Protein AF-A0A061JT13-F1 (afdb_monomer_lite)

InterPro domains:
  IPR021831 ParD-like antitoxin of type II bacterial toxin-antitoxin system [PF11903] (1-68)

Secondary structure (DSSP, 8-state):
-PPPP--HHHHHHHHHHHHHTT--HHHHHHHHHHHHHHHHH-TTS-HHHHHHHHHHHHHTTS--HHHHHHHHHHHHHHHHHHHHHHT-

pLDDT: mean 92.01, std 6.35, range [63.19, 98.56]

Foldseek 3Di:
DDDDDDDPVVLVVLVVVCVVVVHDSVVSVVVVVLQVVCCVVCVVDDPVRSVVLQVVCVVVPDGDSVSSVVVVVVVVVVVVVVVVVVVD

Organism: NCBI:txid1218352

Radius of gyration: 16.56 Å; chains: 1; bounding box: 32×23×53 Å

Sequence (88 aa):
MGIVKISEEMHESLRISSSALSRSINAQAEHWMRLGMLVELYPDLDHNQLCRMLIRAEEAGGLSLRRVCDQADLAAASRSTAEQERAS

Structure (mmCIF, N/CA/C/O backbone):
data_AF-A0A061JT13-F1
#
_entry.id   AF-A0A061JT13-F1
#
loop_
_atom_site.group_PDB
_atom_site.id
_atom_site.type_symbol
_atom_site.label_atom_id
_atom_site.label_alt_id
_atom_site.label_comp_id
_atom_site.label_asym_id
_atom_site.label_entity_id
_atom_site.label_seq_id
_atom_site.pdbx_PDB_ins_code
_atom_site.Cartn_x
_atom_site.Cartn_y
_atom_site.Cartn_z
_atom_site.occupancy
_atom_site.B_iso_or_equiv
_atom_site.auth_seq_id
_atom_site.auth_comp_id
_atom_site.auth_asym_id
_atom_site.auth_atom_id
_atom_site.pdbx_PDB_model_num
ATOM 1 N N . MET A 1 1 ? -9.638 -1.949 -19.037 1.00 63.19 1 MET A N 1
ATOM 2 C CA . MET A 1 1 ? -8.635 -1.616 -18.003 1.00 63.19 1 MET A CA 1
ATOM 3 C C . MET A 1 1 ? -8.106 -0.224 -18.316 1.00 63.19 1 MET A C 1
ATOM 5 O O . MET A 1 1 ? -7.758 0.003 -19.468 1.00 63.19 1 MET A O 1
ATOM 9 N N . GLY A 1 2 ? -8.148 0.719 -17.370 1.00 80.56 2 GLY A N 1
ATOM 10 C CA . GLY A 1 2 ? -7.605 2.066 -17.585 1.00 80.56 2 GLY A CA 1
ATOM 11 C C . GLY A 1 2 ? -6.078 2.031 -17.550 1.00 80.56 2 GLY A C 1
ATOM 12 O O . GLY A 1 2 ? -5.512 1.385 -16.674 1.00 80.56 2 GLY A O 1
ATOM 13 N N . ILE A 1 3 ? -5.414 2.672 -18.511 1.00 88.44 3 ILE A N 1
ATOM 14 C CA . ILE A 1 3 ? -3.950 2.769 -18.549 1.00 88.44 3 ILE A CA 1
ATOM 15 C C . ILE A 1 3 ? -3.556 4.074 -17.864 1.00 88.44 3 ILE A C 1
ATOM 17 O O . ILE A 1 3 ? -3.935 5.150 -18.326 1.00 88.44 3 ILE A O 1
ATOM 21 N N . VAL A 1 4 ? -2.788 3.983 -16.780 1.00 89.56 4 VAL A N 1
ATOM 22 C CA . VAL A 1 4 ? -2.176 5.148 -16.133 1.00 89.56 4 VAL A CA 1
ATOM 23 C C . VAL A 1 4 ? -0.782 5.335 -16.721 1.00 89.56 4 VAL A C 1
ATOM 25 O O . VAL A 1 4 ? 0.035 4.418 -16.683 1.00 89.56 4 VAL A O 1
ATOM 28 N N . LYS A 1 5 ? -0.515 6.512 -17.292 1.00 94.06 5 LYS A N 1
ATOM 29 C CA . LYS A 1 5 ? 0.823 6.877 -17.771 1.00 94.06 5 LYS A CA 1
ATOM 30 C C . LYS A 1 5 ? 1.635 7.453 -16.613 1.00 94.06 5 LYS A C 1
ATOM 32 O O . LYS A 1 5 ? 1.134 8.301 -15.882 1.00 94.06 5 LYS A O 1
ATOM 37 N N . ILE A 1 6 ? 2.882 7.016 -16.489 1.00 95.62 6 ILE A N 1
ATOM 38 C CA . ILE A 1 6 ? 3.867 7.514 -15.521 1.00 95.62 6 ILE A CA 1
ATOM 39 C C . ILE A 1 6 ? 5.151 7.900 -16.264 1.00 95.62 6 ILE A C 1
ATOM 41 O O . ILE A 1 6 ? 5.321 7.530 -17.426 1.00 95.62 6 ILE A O 1
ATOM 45 N N . SER A 1 7 ? 6.034 8.668 -15.623 1.00 98.06 7 SER A N 1
ATOM 46 C CA . SER A 1 7 ? 7.338 9.006 -16.203 1.00 98.06 7 SER A CA 1
ATOM 47 C C . SER A 1 7 ? 8.235 7.769 -16.328 1.00 98.06 7 SER A C 1
ATOM 49 O O . SER A 1 7 ? 8.085 6.806 -15.573 1.00 98.06 7 SER A O 1
ATOM 51 N N . GLU A 1 8 ? 9.203 7.815 -17.248 1.00 97.50 8 GLU A N 1
ATOM 52 C CA . GLU A 1 8 ? 10.189 6.736 -17.417 1.00 97.50 8 GLU A CA 1
ATOM 53 C C . GLU A 1 8 ? 10.997 6.501 -16.130 1.00 97.50 8 GLU A C 1
ATOM 55 O O . GLU A 1 8 ? 11.198 5.368 -15.710 1.00 97.50 8 GLU A O 1
ATOM 60 N N . GLU A 1 9 ? 11.374 7.578 -15.438 1.00 98.25 9 GLU A N 1
ATOM 61 C CA . GLU A 1 9 ? 12.065 7.518 -14.144 1.00 98.25 9 GLU A CA 1
ATOM 62 C C . GLU A 1 9 ? 11.251 6.770 -13.073 1.00 98.25 9 GLU A C 1
ATOM 64 O O . GLU A 1 9 ? 11.785 5.960 -12.309 1.00 98.25 9 GLU A O 1
ATOM 69 N N . MET A 1 10 ? 9.935 6.995 -13.030 1.00 97.62 10 MET A N 1
ATOM 70 C CA . MET A 1 10 ? 9.060 6.288 -12.096 1.00 97.62 10 MET A CA 1
ATOM 71 C C . MET A 1 10 ? 8.904 4.814 -12.486 1.00 97.62 10 MET A C 1
ATOM 73 O O . MET A 1 10 ? 8.884 3.939 -11.620 1.00 97.62 10 MET A O 1
ATOM 77 N N . HIS A 1 11 ? 8.829 4.519 -13.785 1.00 97.25 11 HIS A N 1
ATOM 78 C CA . HIS A 1 11 ? 8.781 3.148 -14.282 1.00 97.25 11 HIS A CA 1
ATOM 79 C C . HIS A 1 11 ? 10.065 2.369 -13.939 1.00 97.25 11 HIS A C 1
ATOM 81 O O . HIS A 1 11 ? 9.992 1.229 -13.477 1.00 97.25 11 HIS A O 1
ATOM 87 N N . GLU A 1 12 ? 11.233 3.004 -14.063 1.00 98.25 12 GLU A N 1
ATOM 88 C CA . GLU A 1 12 ? 12.516 2.458 -13.608 1.00 98.25 12 GLU A CA 1
ATOM 89 C C . GLU A 1 12 ? 12.504 2.167 -12.101 1.00 98.25 12 GLU A C 1
ATOM 91 O O . GLU A 1 12 ? 12.831 1.060 -11.666 1.00 98.25 12 GLU A O 1
ATOM 96 N N . SER A 1 13 ? 12.043 3.132 -11.301 1.00 98.06 13 SER A N 1
ATOM 97 C CA . SER A 1 13 ? 11.945 2.999 -9.843 1.00 98.06 13 SER A CA 1
ATOM 98 C C . SER A 1 13 ? 11.033 1.839 -9.424 1.00 98.06 13 SER A C 1
ATOM 100 O O . SER A 1 13 ? 11.361 1.089 -8.496 1.00 98.06 13 SER A O 1
ATOM 102 N N . LEU A 1 14 ? 9.916 1.638 -10.134 1.00 97.81 14 LEU A N 1
ATOM 103 C CA . LEU A 1 14 ? 9.036 0.482 -9.957 1.00 97.81 14 LEU A CA 1
ATOM 104 C C . LEU A 1 14 ? 9.729 -0.826 -10.335 1.00 97.81 14 LEU A C 1
ATOM 106 O O . LEU A 1 14 ? 9.581 -1.814 -9.614 1.00 97.81 14 LEU A O 1
ATOM 110 N N . ARG A 1 15 ? 10.498 -0.862 -11.430 1.00 98.00 15 ARG A N 1
ATOM 111 C CA . ARG A 1 15 ? 11.227 -2.066 -11.854 1.00 98.00 15 ARG A CA 1
ATOM 112 C C . ARG A 1 15 ? 12.243 -2.506 -10.800 1.00 98.00 15 ARG A C 1
ATOM 114 O O . ARG A 1 15 ? 12.234 -3.669 -10.405 1.00 98.00 15 ARG A O 1
ATOM 121 N N . ILE A 1 16 ? 13.057 -1.581 -10.294 1.00 98.56 16 ILE A N 1
ATOM 122 C CA . ILE A 1 16 ? 14.044 -1.866 -9.241 1.00 98.56 16 ILE A CA 1
ATOM 123 C C . ILE A 1 16 ? 13.339 -2.330 -7.959 1.00 98.56 16 ILE A C 1
ATOM 125 O O . ILE A 1 16 ? 13.654 -3.391 -7.418 1.00 98.56 16 ILE A O 1
ATOM 129 N N . SER A 1 17 ? 12.343 -1.569 -7.497 1.00 98.44 17 SER A N 1
ATOM 130 C CA . SER A 1 17 ? 11.648 -1.851 -6.235 1.00 98.44 17 SER A CA 1
ATOM 131 C C . SER A 1 17 ? 10.864 -3.163 -6.277 1.00 98.44 17 SER A C 1
ATOM 133 O O . SER A 1 17 ? 10.876 -3.921 -5.311 1.00 98.44 17 SER A O 1
ATOM 135 N N . SER A 1 18 ? 10.199 -3.457 -7.398 1.00 98.31 18 SER A N 1
ATOM 136 C CA . SER A 1 18 ? 9.446 -4.704 -7.579 1.00 98.31 18 SER A CA 1
ATOM 137 C C . SER A 1 18 ? 10.363 -5.927 -7.543 1.00 98.31 18 SER A C 1
ATOM 139 O O . SER A 1 18 ? 10.055 -6.888 -6.838 1.00 98.31 18 SER A O 1
ATOM 141 N N . SER A 1 19 ? 11.531 -5.859 -8.195 1.00 98.25 19 SER A N 1
ATOM 142 C CA . SER A 1 19 ? 12.548 -6.911 -8.116 1.00 98.25 19 SER A CA 1
ATOM 143 C C . SER A 1 19 ? 13.072 -7.095 -6.690 1.00 98.25 19 SER A C 1
ATOM 145 O O . SER A 1 19 ? 13.191 -8.227 -6.231 1.00 98.25 19 SER A O 1
ATOM 147 N N . ALA A 1 20 ? 13.366 -6.005 -5.974 1.00 98.56 20 ALA A N 1
ATOM 148 C CA . ALA A 1 20 ? 13.882 -6.067 -4.606 1.00 98.56 20 ALA A CA 1
ATOM 149 C C . ALA A 1 20 ? 12.857 -6.638 -3.609 1.00 98.56 20 ALA A C 1
ATOM 151 O O . ALA A 1 20 ? 13.218 -7.370 -2.691 1.00 98.56 20 ALA A O 1
ATOM 152 N N . LEU A 1 21 ? 11.573 -6.325 -3.799 1.00 97.56 21 LEU A N 1
ATOM 153 C CA . LEU A 1 21 ? 10.482 -6.725 -2.905 1.00 97.56 21 LEU A CA 1
ATOM 154 C C . LEU A 1 21 ? 9.742 -7.986 -3.376 1.00 97.56 21 LEU A C 1
ATOM 156 O O . LEU A 1 21 ? 8.717 -8.338 -2.794 1.00 97.56 21 LEU A O 1
ATOM 160 N N . SER A 1 22 ? 10.260 -8.670 -4.403 1.00 97.94 22 SER A N 1
ATOM 161 C CA . SER A 1 22 ? 9.695 -9.905 -4.965 1.00 97.94 22 SER A CA 1
ATOM 162 C C . SER A 1 22 ? 8.220 -9.773 -5.380 1.00 97.94 22 SER A C 1
ATOM 164 O O . SER A 1 22 ? 7.386 -10.620 -5.063 1.00 97.94 22 SER A O 1
ATOM 166 N N . ARG A 1 23 ? 7.884 -8.693 -6.097 1.00 96.75 23 ARG A N 1
ATOM 167 C CA . ARG A 1 23 ? 6.542 -8.424 -6.647 1.00 96.75 23 ARG A CA 1
ATOM 168 C C . ARG A 1 23 ? 6.601 -8.230 -8.160 1.00 96.75 23 ARG A C 1
ATOM 170 O O . ARG A 1 23 ? 7.647 -7.908 -8.711 1.00 96.75 23 ARG A O 1
ATOM 177 N N . SER A 1 24 ? 5.463 -8.367 -8.844 1.00 97.94 24 SER A N 1
ATOM 178 C CA . SER A 1 24 ? 5.348 -7.853 -10.215 1.00 97.94 24 SER A CA 1
ATOM 179 C C . SER A 1 24 ? 5.370 -6.319 -10.211 1.00 97.94 24 SER A C 1
ATOM 181 O O . SER A 1 24 ? 5.040 -5.691 -9.202 1.00 97.94 24 SER A O 1
ATOM 183 N N . ILE A 1 25 ? 5.711 -5.702 -11.347 1.00 97.12 25 ILE A N 1
ATOM 184 C CA . ILE A 1 25 ? 5.695 -4.236 -11.498 1.00 97.12 25 ILE A CA 1
ATOM 185 C C . ILE A 1 25 ? 4.308 -3.670 -11.160 1.00 97.12 25 ILE A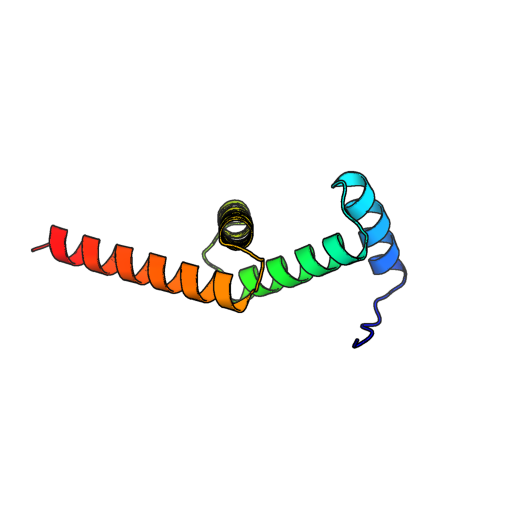 C 1
ATOM 187 O O . ILE A 1 25 ? 4.202 -2.719 -10.389 1.00 97.12 25 ILE A O 1
ATOM 191 N N . ASN A 1 26 ? 3.241 -4.303 -11.659 1.00 95.31 26 ASN A N 1
ATOM 192 C CA . ASN A 1 26 ? 1.869 -3.884 -11.365 1.00 95.31 26 ASN A CA 1
ATOM 193 C C . ASN A 1 26 ? 1.539 -4.033 -9.877 1.00 95.31 26 ASN A C 1
ATOM 195 O O . ASN A 1 26 ? 1.011 -3.101 -9.284 1.00 95.31 26 ASN A O 1
ATOM 199 N N . ALA A 1 27 ? 1.897 -5.157 -9.249 1.00 95.50 27 ALA A N 1
ATOM 200 C CA . ALA A 1 27 ? 1.648 -5.358 -7.822 1.00 95.50 27 ALA A CA 1
ATOM 201 C C . ALA A 1 27 ? 2.410 -4.339 -6.957 1.00 95.50 27 ALA A C 1
ATOM 203 O O . ALA A 1 27 ? 1.879 -3.863 -5.954 1.00 95.50 27 ALA A O 1
ATOM 204 N N . GLN A 1 28 ? 3.631 -3.964 -7.351 1.00 97.69 28 GLN A N 1
ATOM 205 C CA . GLN A 1 28 ? 4.394 -2.916 -6.675 1.00 97.69 28 GLN A CA 1
ATOM 206 C C . GLN A 1 28 ? 3.755 -1.532 -6.861 1.00 97.69 28 GLN A C 1
ATOM 208 O O . GLN A 1 28 ? 3.646 -0.783 -5.890 1.00 97.69 28 GLN A O 1
ATOM 213 N N . ALA A 1 29 ? 3.286 -1.211 -8.071 1.00 96.88 29 ALA A N 1
ATOM 214 C CA . ALA A 1 29 ? 2.577 0.035 -8.349 1.00 96.88 29 ALA A CA 1
ATOM 215 C C . ALA A 1 29 ? 1.274 0.133 -7.545 1.00 96.88 29 ALA A C 1
ATOM 217 O O . ALA A 1 29 ? 1.035 1.130 -6.867 1.00 96.88 29 ALA A O 1
ATOM 218 N N . GLU A 1 30 ? 0.462 -0.926 -7.546 1.00 95.25 30 GLU A N 1
ATOM 219 C CA . GLU A 1 30 ? -0.760 -0.974 -6.751 1.00 95.25 30 GLU A CA 1
ATOM 220 C C . GLU A 1 30 ? -0.471 -0.865 -5.249 1.00 95.25 30 GLU A C 1
ATOM 222 O O . GLU A 1 30 ? -1.222 -0.212 -4.529 1.00 95.25 30 GLU A O 1
ATOM 227 N N . HIS A 1 31 ? 0.604 -1.487 -4.755 1.00 95.62 31 HIS A N 1
ATOM 228 C CA . HIS A 1 31 ? 0.997 -1.374 -3.352 1.00 95.62 31 HIS A CA 1
ATOM 229 C C . HIS A 1 31 ? 1.311 0.077 -2.969 1.00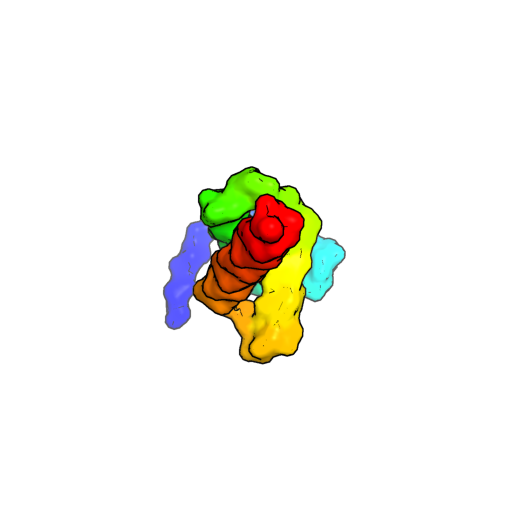 95.62 31 HIS A C 1
ATOM 231 O O . HIS A 1 31 ? 0.775 0.559 -1.974 1.00 95.62 31 HIS A O 1
ATOM 237 N N . TRP A 1 32 ? 2.111 0.788 -3.769 1.00 96.44 32 TRP A N 1
ATOM 238 C CA . TRP A 1 32 ? 2.398 2.208 -3.540 1.00 96.44 32 TRP A CA 1
ATOM 239 C C . TRP A 1 32 ? 1.149 3.081 -3.626 1.00 96.44 32 TRP A C 1
ATOM 241 O O . TRP A 1 32 ? 0.964 3.940 -2.770 1.00 96.44 32 TRP A 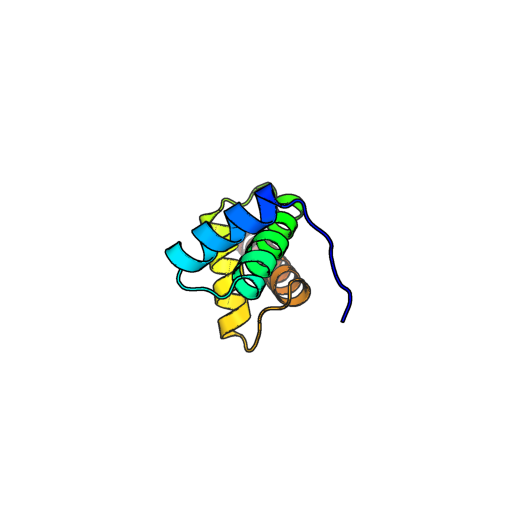O 1
ATOM 251 N N . MET A 1 33 ? 0.262 2.837 -4.595 1.00 95.75 33 MET A N 1
ATOM 252 C CA . MET A 1 33 ? -1.001 3.576 -4.705 1.00 95.75 33 MET A CA 1
ATOM 253 C C . MET A 1 33 ? -1.886 3.363 -3.473 1.00 95.75 33 MET A C 1
ATOM 255 O O . MET A 1 33 ? -2.376 4.329 -2.893 1.00 95.75 33 MET A O 1
ATOM 259 N N . ARG A 1 34 ? -2.058 2.111 -3.029 1.00 95.56 34 ARG A N 1
ATOM 260 C CA . ARG A 1 34 ? -2.840 1.795 -1.824 1.00 95.56 34 ARG A CA 1
ATOM 261 C C . ARG A 1 34 ? -2.227 2.428 -0.582 1.00 95.56 34 ARG A C 1
ATOM 263 O O . ARG A 1 34 ? -2.947 3.040 0.196 1.00 95.56 34 ARG A O 1
ATOM 270 N N . LEU A 1 35 ? -0.915 2.292 -0.404 1.00 96.12 35 LEU A N 1
ATOM 271 C CA . LEU A 1 35 ? -0.215 2.841 0.751 1.00 96.12 35 LEU A CA 1
ATOM 272 C C . LEU A 1 35 ? -0.286 4.373 0.774 1.00 96.12 35 LEU A C 1
ATOM 274 O O . LEU A 1 35 ? -0.609 4.932 1.812 1.00 96.12 35 LEU A O 1
ATOM 278 N N . GLY A 1 36 ? -0.068 5.038 -0.365 1.00 96.62 36 GLY A N 1
ATOM 279 C CA . GLY A 1 36 ? -0.198 6.491 -0.483 1.00 96.62 36 GLY A CA 1
ATOM 280 C C . GLY A 1 36 ? -1.604 6.975 -0.130 1.00 96.62 36 GLY A C 1
ATOM 281 O O . GLY A 1 36 ? -1.751 7.887 0.672 1.00 96.62 36 GLY A O 1
ATOM 282 N N . MET A 1 37 ? -2.645 6.301 -0.630 1.00 96.75 37 MET A N 1
ATOM 283 C CA . MET A 1 37 ? -4.026 6.621 -0.250 1.00 96.75 37 MET A CA 1
ATOM 284 C C . MET A 1 37 ? -4.284 6.425 1.249 1.00 96.75 37 MET A C 1
ATOM 286 O O . MET A 1 37 ? -4.989 7.225 1.851 1.00 96.75 37 MET A O 1
ATOM 290 N N . LEU A 1 38 ? -3.720 5.384 1.865 1.00 96.56 38 LEU A N 1
ATOM 291 C CA . LEU A 1 38 ? -3.869 5.164 3.304 1.00 96.56 38 LEU A CA 1
ATOM 292 C C . LEU A 1 38 ? -3.154 6.224 4.144 1.00 96.56 38 LEU A C 1
ATOM 294 O O . LEU A 1 38 ? -3.694 6.615 5.171 1.00 96.56 38 LEU A O 1
ATOM 298 N N . VAL A 1 39 ? -1.983 6.696 3.713 1.00 97.06 39 VAL A N 1
ATOM 299 C CA . VAL A 1 39 ? -1.269 7.793 4.386 1.00 97.06 39 VAL A CA 1
ATOM 300 C C . VAL A 1 39 ? -2.102 9.077 4.364 1.00 97.06 39 VAL A C 1
ATOM 302 O O . VAL A 1 39 ? -2.200 9.748 5.384 1.00 97.06 39 VAL A O 1
ATOM 305 N N . GLU A 1 40 ? -2.748 9.390 3.236 1.00 96.94 40 GLU A N 1
ATOM 306 C CA . GLU A 1 40 ? -3.631 10.563 3.117 1.00 96.94 40 GLU A CA 1
ATOM 307 C C . GLU A 1 40 ? -4.896 10.446 3.988 1.00 96.94 40 GLU A C 1
ATOM 309 O O . GLU A 1 40 ? -5.364 11.433 4.549 1.00 96.94 40 GLU A O 1
ATOM 314 N N . LEU A 1 41 ? -5.466 9.241 4.107 1.00 95.12 41 LEU A N 1
ATOM 315 C CA . LEU A 1 41 ? -6.698 9.004 4.873 1.00 95.12 41 LEU A CA 1
ATOM 316 C C . LEU A 1 41 ? -6.463 8.869 6.380 1.00 95.12 41 LEU A C 1
ATOM 318 O O . LEU A 1 41 ? -7.335 9.220 7.173 1.00 95.12 41 LEU A O 1
ATOM 322 N N . TYR A 1 42 ? -5.303 8.351 6.774 1.00 95.50 42 TYR A N 1
ATOM 323 C CA . TYR A 1 42 ? -4.965 8.043 8.158 1.00 95.50 42 TYR A CA 1
ATOM 324 C C . TYR A 1 42 ? -3.601 8.652 8.526 1.00 95.50 42 TYR A C 1
ATOM 326 O O . TYR A 1 42 ? -2.656 7.907 8.796 1.00 95.50 42 TYR A O 1
ATOM 334 N N . PRO A 1 43 ? -3.480 9.996 8.555 1.00 95.25 43 PRO A N 1
ATOM 335 C CA . PRO A 1 43 ? -2.201 10.689 8.745 1.00 95.25 43 PRO A CA 1
ATOM 336 C C . PRO A 1 43 ? -1.548 10.428 10.110 1.00 95.25 43 PRO A C 1
ATOM 338 O O . PRO A 1 43 ? -0.337 10.576 10.253 1.00 95.25 43 PRO A O 1
ATOM 341 N N . ASP A 1 44 ? -2.336 10.016 11.106 1.00 95.50 44 ASP A N 1
ATOM 342 C CA . ASP A 1 44 ? -1.854 9.694 12.453 1.00 95.50 44 ASP A CA 1
ATOM 343 C C . ASP A 1 44 ? -1.292 8.266 12.572 1.00 95.50 44 ASP A C 1
ATOM 345 O O . ASP A 1 44 ? -0.772 7.891 13.626 1.00 95.50 44 ASP A O 1
ATOM 349 N N . LEU A 1 45 ? -1.415 7.445 11.521 1.00 95.38 45 LEU A N 1
ATOM 350 C CA . LEU A 1 45 ? -0.895 6.082 11.509 1.00 95.38 45 LEU A CA 1
ATOM 351 C C . LEU A 1 45 ? 0.504 6.020 10.898 1.00 95.38 45 LEU A C 1
ATOM 353 O O . LEU A 1 45 ? 0.788 6.591 9.846 1.00 95.38 45 LEU A O 1
ATOM 357 N N . ASP A 1 46 ? 1.376 5.245 11.534 1.00 96.44 46 ASP A N 1
ATOM 358 C CA . ASP A 1 46 ? 2.710 4.984 11.017 1.00 96.44 46 ASP A CA 1
ATOM 359 C C . ASP A 1 46 ? 2.710 3.926 9.897 1.00 96.44 46 ASP A C 1
ATOM 361 O O . ASP A 1 46 ? 1.772 3.145 9.701 1.00 96.44 46 ASP A O 1
ATOM 365 N N . HIS A 1 47 ? 3.824 3.854 9.168 1.00 95.25 47 HIS A N 1
ATOM 366 C CA . HIS A 1 47 ? 4.001 2.903 8.071 1.00 95.25 47 HIS A CA 1
ATOM 367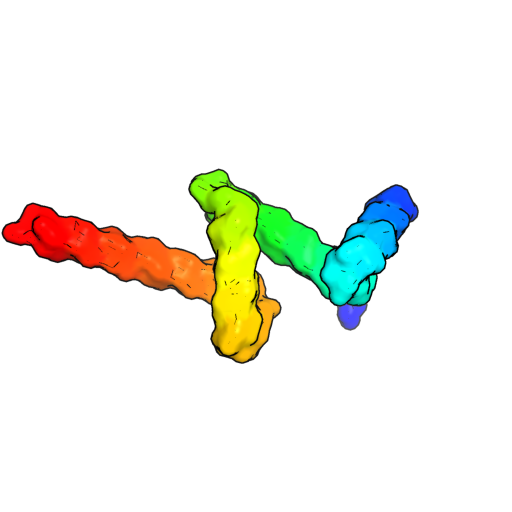 C C . HIS A 1 47 ? 3.753 1.439 8.483 1.00 95.25 47 HIS A C 1
ATOM 369 O O . HIS A 1 47 ? 3.154 0.672 7.729 1.00 95.25 47 HIS A O 1
ATOM 375 N N . ASN A 1 48 ? 4.177 1.031 9.685 1.00 96.69 48 ASN A N 1
ATOM 376 C CA . ASN A 1 48 ? 3.976 -0.340 10.154 1.00 96.69 48 ASN A CA 1
ATOM 377 C C . ASN A 1 48 ? 2.492 -0.642 10.387 1.00 96.69 48 ASN A C 1
ATOM 379 O O . ASN A 1 48 ? 2.030 -1.739 10.063 1.00 96.69 48 ASN A O 1
ATOM 383 N N . GLN A 1 49 ? 1.743 0.307 10.941 1.00 96.31 49 GLN A N 1
ATOM 384 C CA . GLN A 1 49 ? 0.305 0.186 11.155 1.00 96.31 49 GLN A CA 1
ATOM 385 C C . GLN A 1 49 ? -0.432 0.057 9.819 1.00 96.31 49 GLN A C 1
ATOM 387 O O . GLN A 1 49 ? -1.228 -0.872 9.658 1.00 96.31 49 GLN A O 1
ATOM 392 N N . LEU A 1 50 ? -0.092 0.891 8.833 1.00 96.19 50 LEU A N 1
ATOM 393 C CA . LEU A 1 50 ? -0.679 0.825 7.493 1.00 96.19 50 LEU A CA 1
ATOM 394 C C . LEU A 1 50 ? -0.366 -0.502 6.781 1.00 96.19 50 LEU A C 1
ATOM 396 O O . LEU A 1 50 ? -1.256 -1.126 6.201 1.00 96.19 50 LEU A O 1
ATOM 400 N N . CYS A 1 51 ? 0.869 -1.005 6.879 1.00 95.25 51 CYS A N 1
ATOM 401 C CA . CYS A 1 51 ? 1.218 -2.322 6.337 1.00 95.25 51 CYS A CA 1
ATOM 402 C C . CYS A 1 51 ? 0.398 -3.451 6.976 1.00 95.25 51 CYS A C 1
ATOM 404 O O . CYS A 1 51 ? -0.086 -4.334 6.267 1.00 95.25 51 CYS A O 1
ATOM 406 N N . ARG A 1 52 ? 0.202 -3.426 8.300 1.00 94.81 52 ARG A N 1
ATOM 407 C CA . ARG A 1 52 ? -0.628 -4.427 8.994 1.00 94.81 52 ARG A CA 1
ATOM 408 C C . ARG A 1 52 ? -2.085 -4.367 8.549 1.00 94.81 52 ARG A C 1
ATOM 410 O O . ARG A 1 52 ? -2.713 -5.415 8.434 1.00 94.81 52 ARG A O 1
ATOM 417 N N . MET A 1 53 ? -2.616 -3.173 8.291 1.00 94.25 53 MET A N 1
ATOM 418 C CA . MET A 1 53 ? -3.967 -3.006 7.749 1.00 94.25 53 MET A CA 1
ATOM 419 C C . MET A 1 53 ? -4.110 -3.677 6.378 1.00 94.25 53 MET A C 1
ATOM 421 O O . MET A 1 53 ? -5.063 -4.422 6.163 1.00 94.25 53 MET A O 1
ATOM 425 N N . LEU A 1 54 ? -3.135 -3.488 5.481 1.00 94.31 54 LEU A N 1
ATOM 426 C CA . LEU A 1 54 ? -3.125 -4.144 4.169 1.00 94.31 54 LEU A CA 1
ATOM 427 C C . LEU A 1 54 ? -3.050 -5.677 4.289 1.00 94.31 54 LEU A C 1
ATOM 429 O O . LEU A 1 54 ? -3.788 -6.374 3.600 1.00 94.31 54 LEU A O 1
ATOM 433 N N . ILE A 1 55 ? -2.205 -6.205 5.182 1.00 93.88 55 ILE A N 1
ATOM 434 C CA . ILE A 1 55 ? -2.073 -7.657 5.403 1.00 93.88 55 ILE A CA 1
ATOM 435 C C . ILE A 1 55 ? -3.395 -8.258 5.894 1.00 93.88 55 ILE A C 1
ATOM 437 O O . ILE A 1 55 ? -3.885 -9.217 5.306 1.00 93.88 55 ILE A O 1
ATOM 441 N N . ARG A 1 56 ? -4.014 -7.657 6.918 1.00 92.25 56 ARG A N 1
ATOM 442 C CA . ARG A 1 56 ? -5.288 -8.135 7.482 1.00 92.25 56 ARG A CA 1
ATOM 443 C C . ARG A 1 56 ? -6.416 -8.142 6.456 1.00 92.25 56 ARG A C 1
ATOM 445 O O . ARG A 1 56 ? -7.245 -9.048 6.453 1.00 92.25 56 ARG A O 1
ATOM 452 N N . ALA A 1 57 ? -6.457 -7.135 5.587 1.00 91.44 57 ALA A N 1
ATOM 453 C CA . ALA A 1 57 ? -7.460 -7.076 4.533 1.00 91.44 57 ALA A CA 1
ATOM 454 C C . ALA A 1 57 ? -7.271 -8.184 3.487 1.00 91.44 57 ALA A C 1
ATOM 456 O O . ALA A 1 57 ? -8.260 -8.742 3.015 1.00 91.44 57 ALA A O 1
ATOM 457 N N . GLU A 1 58 ? -6.027 -8.527 3.146 1.00 91.62 58 GLU A N 1
ATOM 458 C CA . GLU A 1 58 ? -5.741 -9.644 2.242 1.00 91.62 58 GLU A CA 1
ATOM 459 C C . GLU A 1 58 ? -6.119 -10.992 2.876 1.00 91.62 58 GLU A C 1
ATOM 461 O O . GLU A 1 58 ? -6.832 -11.780 2.253 1.00 91.62 58 GLU A O 1
ATOM 466 N N . GLU A 1 59 ? -5.749 -11.217 4.143 1.00 90.69 59 GLU A N 1
ATOM 467 C CA . GLU A 1 59 ? -6.140 -12.408 4.919 1.00 90.69 59 GLU A CA 1
ATOM 468 C C . GLU A 1 59 ? -7.667 -12.572 5.014 1.00 90.69 59 GLU A C 1
ATOM 470 O O . GLU A 1 59 ? -8.178 -13.692 5.013 1.00 90.69 59 GLU A O 1
ATOM 475 N N . ALA A 1 60 ? -8.415 -11.464 5.026 1.00 87.50 60 ALA A N 1
ATOM 476 C CA . ALA A 1 60 ? -9.878 -11.446 5.046 1.00 87.50 60 ALA A CA 1
ATOM 477 C C . ALA A 1 60 ? -10.542 -11.761 3.683 1.00 87.50 60 ALA A C 1
ATOM 479 O O . ALA A 1 60 ? -11.747 -11.551 3.517 1.00 87.50 60 ALA A O 1
ATOM 480 N N . GLY A 1 61 ? -9.791 -12.269 2.701 1.00 84.12 61 GLY A N 1
ATOM 481 C CA . GLY A 1 61 ? -10.330 -12.698 1.408 1.00 84.12 61 GLY A CA 1
ATOM 482 C C . GLY A 1 61 ? -10.343 -11.595 0.351 1.00 84.12 61 GLY A C 1
ATOM 483 O O . GLY A 1 61 ? -11.290 -11.494 -0.439 1.00 84.12 61 GLY A O 1
ATOM 484 N N . GLY A 1 62 ? -9.309 -10.752 0.351 1.00 82.62 62 GLY A N 1
ATOM 485 C CA . GLY A 1 62 ? -8.948 -9.908 -0.785 1.00 82.62 62 GLY A CA 1
ATOM 486 C C . GLY A 1 62 ? -8.782 -8.424 -0.464 1.00 82.62 62 GLY A C 1
ATOM 487 O O . GLY A 1 62 ? -9.659 -7.782 0.131 1.00 82.62 62 GLY A O 1
ATOM 488 N N . LEU A 1 63 ? -7.676 -7.871 -0.963 1.00 85.62 63 LEU A N 1
ATOM 489 C CA . LEU A 1 63 ? -7.244 -6.495 -0.764 1.00 85.62 63 LEU A CA 1
ATOM 490 C C . LEU A 1 63 ? -8.053 -5.465 -1.572 1.00 85.62 63 LEU A C 1
ATOM 492 O O . LEU A 1 63 ? -7.745 -5.138 -2.721 1.00 85.62 63 LEU A O 1
ATOM 496 N N . SER A 1 64 ? -9.055 -4.870 -0.923 1.00 89.19 64 SER A N 1
ATOM 497 C CA . SER A 1 64 ? -9.761 -3.675 -1.402 1.00 89.19 64 SER A CA 1
ATOM 498 C C . SER A 1 64 ? -9.541 -2.509 -0.445 1.00 89.19 64 SER A C 1
ATOM 500 O O . SER A 1 64 ? -9.766 -2.654 0.753 1.00 89.19 64 SER A O 1
ATOM 502 N N . LEU A 1 65 ? -9.167 -1.337 -0.972 1.00 88.81 65 LEU A N 1
ATOM 503 C CA . LEU A 1 65 ? -8.997 -0.109 -0.180 1.00 88.81 65 LEU A CA 1
ATOM 504 C C . LEU A 1 65 ? -10.232 0.210 0.664 1.00 88.81 65 LEU A C 1
ATOM 506 O O . LEU A 1 65 ? -10.097 0.550 1.832 1.00 88.81 65 LEU A O 1
ATOM 510 N N . ARG A 1 66 ? -11.431 0.020 0.100 1.00 88.88 66 ARG A N 1
ATOM 511 C CA . ARG A 1 66 ? -12.688 0.220 0.827 1.00 88.88 66 ARG A CA 1
ATOM 512 C C . ARG A 1 66 ? -12.782 -0.688 2.052 1.00 88.88 66 ARG A C 1
ATOM 514 O O . ARG A 1 66 ? -13.049 -0.206 3.139 1.00 88.88 66 ARG A O 1
ATOM 521 N N . ARG A 1 67 ? -12.481 -1.981 1.885 1.00 87.56 67 ARG A N 1
ATOM 522 C CA . ARG A 1 67 ? -12.482 -2.946 2.996 1.00 87.56 67 ARG A CA 1
ATOM 523 C C . ARG A 1 67 ? -11.455 -2.585 4.063 1.00 87.56 67 ARG A C 1
ATOM 525 O O . ARG A 1 67 ? -11.759 -2.699 5.243 1.00 87.56 67 ARG A O 1
ATOM 532 N N . VAL A 1 68 ? -10.261 -2.160 3.648 1.00 90.50 68 VAL A N 1
ATOM 533 C CA . VAL A 1 68 ? -9.206 -1.728 4.574 1.00 90.50 68 VAL A CA 1
ATOM 534 C C . VAL A 1 68 ? -9.698 -0.559 5.433 1.00 90.50 68 VAL A C 1
ATOM 536 O O . VAL A 1 68 ? -9.514 -0.588 6.647 1.00 90.50 68 VAL A O 1
ATOM 539 N N . CYS A 1 69 ? -10.348 0.433 4.816 1.00 90.12 69 CYS A N 1
ATOM 540 C CA . CYS A 1 69 ? -10.865 1.605 5.523 1.00 90.12 69 CYS A CA 1
ATOM 541 C C . CYS A 1 69 ? -12.027 1.237 6.457 1.00 90.12 69 CYS A C 1
ATOM 543 O O . CYS A 1 69 ? -11.965 1.524 7.648 1.00 90.12 69 CYS A O 1
ATOM 545 N N . ASP A 1 70 ? -13.018 0.490 5.957 1.00 89.25 70 ASP A N 1
ATOM 546 C CA . ASP A 1 70 ? -14.168 0.040 6.754 1.00 89.25 70 ASP A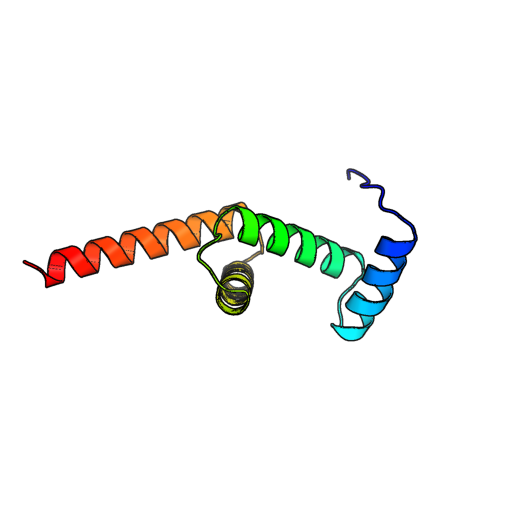 CA 1
ATOM 547 C C . ASP A 1 70 ? -13.706 -0.727 8.013 1.00 89.25 70 ASP A C 1
ATOM 549 O O . ASP A 1 70 ? -14.215 -0.520 9.114 1.00 89.25 70 ASP A O 1
ATOM 553 N N . GLN A 1 71 ? -12.696 -1.596 7.879 1.00 85.25 71 GLN A N 1
ATOM 554 C CA . GLN A 1 71 ? -12.112 -2.329 9.007 1.00 85.25 71 GLN A CA 1
ATOM 555 C C . GLN A 1 71 ? -11.382 -1.417 10.001 1.00 85.25 71 GLN A C 1
ATOM 557 O O . GLN A 1 71 ? -11.453 -1.653 11.211 1.00 85.25 71 GLN A O 1
ATOM 562 N N . ALA A 1 72 ? -10.664 -0.402 9.517 1.00 86.75 72 ALA A N 1
ATOM 563 C CA . ALA A 1 72 ? -9.954 0.547 10.368 1.00 86.75 72 ALA A CA 1
ATOM 564 C C . ALA A 1 72 ? -10.927 1.377 11.213 1.00 86.75 72 ALA A C 1
ATOM 566 O O . ALA A 1 72 ? -10.734 1.503 12.427 1.00 86.75 72 ALA A O 1
ATOM 567 N N . ASP A 1 73 ? -12.000 1.853 10.587 1.00 88.50 73 ASP A N 1
ATOM 568 C CA . ASP A 1 73 ? -13.022 2.684 11.219 1.00 88.50 73 ASP A CA 1
ATOM 569 C C . ASP A 1 73 ? -13.814 1.879 12.263 1.00 88.50 73 ASP A C 1
ATOM 571 O O . ASP A 1 73 ? -13.991 2.326 13.400 1.00 88.50 73 ASP A O 1
ATOM 575 N N . LEU A 1 74 ? -14.197 0.635 11.940 1.00 86.44 74 LEU A N 1
ATOM 576 C CA . LEU A 1 74 ? -14.825 -0.292 12.894 1.00 86.44 74 LEU A CA 1
ATOM 577 C C . LEU A 1 74 ? -13.917 -0.582 14.099 1.00 86.44 74 LEU A C 1
ATOM 579 O O . LEU A 1 74 ? -14.377 -0.620 15.247 1.00 86.44 74 LEU A O 1
ATOM 583 N N . ALA A 1 75 ? -12.617 -0.774 13.860 1.00 84.75 75 ALA A N 1
ATOM 584 C CA . ALA A 1 75 ? -11.655 -1.005 14.929 1.00 84.75 75 ALA A CA 1
ATOM 585 C C . ALA A 1 75 ? -11.471 0.237 15.817 1.00 84.75 75 ALA A C 1
ATOM 587 O O . ALA A 1 75 ? -11.274 0.090 17.024 1.00 84.75 75 ALA A O 1
ATOM 588 N N . ALA A 1 76 ? -11.529 1.446 15.250 1.00 85.00 76 ALA A N 1
ATOM 589 C CA . ALA A 1 76 ? -11.475 2.696 16.005 1.00 85.00 76 ALA A CA 1
ATOM 590 C C . ALA A 1 76 ? -12.718 2.887 16.887 1.00 85.00 76 ALA A C 1
ATOM 592 O O . ALA A 1 76 ? -12.573 3.122 18.086 1.00 85.00 76 ALA A O 1
ATOM 593 N N . ALA A 1 77 ? -13.917 2.676 16.335 1.00 86.06 77 ALA A N 1
ATOM 594 C CA . ALA A 1 77 ? -15.177 2.769 17.079 1.00 86.06 77 ALA A CA 1
ATOM 595 C C . ALA A 1 77 ? -15.275 1.743 18.227 1.00 86.06 77 ALA A C 1
ATOM 597 O O . ALA A 1 77 ? -15.794 2.029 19.308 1.00 86.06 77 ALA A O 1
ATOM 598 N N . SER A 1 78 ? -14.734 0.538 18.023 1.00 87.31 78 SER A N 1
ATOM 599 C CA . SER A 1 78 ? -14.699 -0.493 19.069 1.00 87.31 78 SER A CA 1
ATOM 600 C C . SER A 1 78 ? -13.804 -0.086 20.248 1.00 87.31 78 SER A C 1
ATOM 602 O O .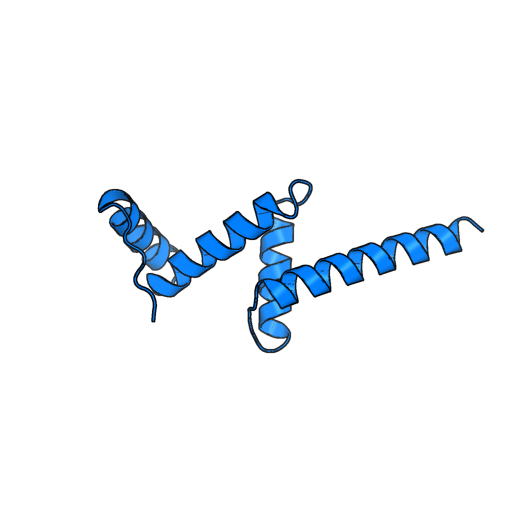 SER A 1 78 ? -14.143 -0.350 21.400 1.00 87.31 78 SER A O 1
ATOM 604 N N . ARG A 1 79 ? -12.672 0.588 19.980 1.00 85.69 79 ARG A N 1
ATOM 605 C CA . ARG A 1 79 ? -11.764 1.086 21.029 1.00 85.69 79 ARG A CA 1
ATOM 606 C C . ARG A 1 79 ? -12.401 2.202 21.851 1.00 85.69 79 ARG A C 1
ATOM 608 O O . ARG A 1 79 ? -12.347 2.130 23.074 1.00 85.69 79 ARG A O 1
ATOM 615 N N . SER A 1 80 ? -13.053 3.168 21.203 1.00 85.56 80 SER A N 1
ATOM 616 C CA . SER A 1 80 ? -13.714 4.273 21.911 1.00 85.56 80 SER A CA 1
ATOM 617 C C . SER A 1 80 ? -14.840 3.785 22.825 1.00 85.56 80 SER A C 1
ATOM 619 O O . SER A 1 80 ? -14.987 4.280 23.938 1.00 85.56 80 SER A O 1
ATOM 621 N N . THR A 1 81 ? -15.601 2.779 22.383 1.00 86.00 81 THR A N 1
ATOM 622 C CA . THR A 1 81 ? -16.683 2.183 23.186 1.00 86.00 81 THR A CA 1
ATOM 623 C C . THR A 1 81 ? -16.124 1.494 24.436 1.00 86.00 81 THR A C 1
ATOM 625 O O . THR A 1 81 ? -16.583 1.753 25.546 1.00 86.00 81 THR A O 1
ATOM 628 N N . ALA A 1 82 ? -15.070 0.684 24.285 1.00 82.88 82 ALA A N 1
ATOM 629 C CA . ALA A 1 82 ? -14.437 -0.006 25.411 1.00 82.88 82 ALA A CA 1
ATOM 630 C C . ALA A 1 82 ? -13.773 0.957 26.418 1.00 82.88 82 ALA A C 1
ATOM 632 O O . ALA A 1 82 ? -13.712 0.665 27.612 1.00 82.88 82 ALA A O 1
ATOM 633 N N . GLU A 1 83 ? -13.256 2.099 25.956 1.00 83.62 83 GLU A N 1
ATOM 634 C CA . GLU A 1 83 ? -12.708 3.149 26.824 1.00 83.62 83 GLU A CA 1
ATOM 635 C C . GLU A 1 83 ? -13.802 3.856 27.635 1.00 83.62 83 GLU A C 1
ATOM 637 O O . GLU A 1 83 ? -13.609 4.097 28.827 1.00 83.62 83 GLU A O 1
ATOM 642 N N . GLN A 1 84 ? -14.964 4.125 27.029 1.00 79.69 84 GLN A N 1
ATOM 643 C CA . GLN A 1 84 ? -16.121 4.707 27.720 1.00 79.69 84 GLN A CA 1
ATOM 644 C C . GLN A 1 84 ? -16.684 3.775 28.802 1.00 79.69 84 GLN A C 1
ATOM 646 O O . GLN A 1 84 ? -16.976 4.230 29.908 1.00 79.69 84 GLN A O 1
ATOM 651 N N . GLU A 1 85 ? -16.786 2.475 28.517 1.00 83.94 85 GLU A N 1
ATOM 652 C CA . GLU A 1 85 ? -17.267 1.473 29.478 1.00 83.94 85 GLU A CA 1
ATOM 653 C C . GLU A 1 85 ? -16.329 1.305 30.680 1.00 83.94 85 GLU A C 1
ATOM 655 O O . GLU A 1 85 ? -16.794 1.095 31.793 1.00 83.94 85 GLU A O 1
ATOM 660 N N . ARG A 1 86 ? -15.008 1.423 30.487 1.00 84.94 86 ARG A N 1
ATOM 661 C CA . ARG A 1 86 ? -14.024 1.340 31.585 1.00 84.94 86 ARG A CA 1
ATOM 662 C C . ARG A 1 86 ? -13.998 2.571 32.489 1.00 84.94 86 ARG A C 1
ATOM 664 O O . ARG A 1 86 ? -13.475 2.484 33.596 1.00 84.94 86 ARG A O 1
ATOM 671 N N . ALA A 1 87 ? -14.470 3.710 31.994 1.00 80.81 87 ALA A N 1
ATOM 672 C CA . ALA A 1 87 ? -14.487 4.973 32.725 1.00 80.81 87 ALA A CA 1
ATOM 673 C C . ALA A 1 87 ? -15.780 5.197 33.538 1.00 80.81 87 ALA A C 1
ATOM 675 O O . ALA A 1 87 ? -15.872 6.210 34.232 1.00 80.81 87 ALA A O 1
ATOM 676 N N . SER A 1 88 ? -16.757 4.283 33.440 1.00 77.50 88 SER A N 1
ATOM 677 C CA . SER A 1 88 ? -18.044 4.300 34.160 1.00 77.50 88 SER A CA 1
ATOM 678 C C . SER A 1 88 ? -18.050 3.312 35.324 1.00 77.50 88 SER A C 1
ATOM 680 O O . SER A 1 88 ? -18.697 3.628 36.347 1.00 77.50 88 SER A O 1
#